Protein AF-A0AAV7L9Q4-F1 (afdb_monomer_lite)

Structure (mmCIF, N/CA/C/O backbone):
data_AF-A0AAV7L9Q4-F1
#
_entry.id   AF-A0AAV7L9Q4-F1
#
loop_
_atom_site.group_PDB
_atom_site.id
_atom_site.type_symbol
_atom_site.label_atom_id
_atom_site.label_alt_id
_atom_site.label_comp_id
_atom_site.label_asym_id
_atom_site.label_entity_id
_atom_site.label_seq_id
_atom_site.pdbx_PDB_ins_code
_atom_site.Cartn_x
_atom_site.Cartn_y
_atom_site.Cartn_z
_atom_site.occupancy
_atom_site.B_iso_or_equiv
_atom_site.auth_seq_id
_atom_site.auth_comp_id
_atom_site.auth_asym_id
_atom_site.auth_atom_id
_atom_site.pdbx_PDB_model_num
ATOM 1 N N . ARG A 1 1 ? 1.288 -12.208 -0.930 1.00 55.44 1 ARG A N 1
ATOM 2 C CA . ARG A 1 1 ? 1.900 -11.793 -2.212 1.00 55.44 1 ARG A CA 1
ATOM 3 C C . ARG A 1 1 ? 3.387 -11.735 -1.951 1.00 55.44 1 ARG A C 1
ATOM 5 O O . ARG A 1 1 ? 3.760 -11.036 -1.020 1.00 55.44 1 ARG A O 1
ATOM 12 N N . GLU A 1 2 ? 4.176 -12.522 -2.668 1.00 53.78 2 GLU A N 1
ATOM 13 C CA . GLU A 1 2 ? 5.633 -12.402 -2.617 1.00 53.78 2 GLU A CA 1
ATOM 14 C C . GLU A 1 2 ? 6.043 -11.253 -3.540 1.00 53.78 2 GLU A C 1
ATOM 16 O O . GLU A 1 2 ? 5.556 -11.166 -4.666 1.00 53.78 2 GLU A O 1
ATOM 21 N N . GLY A 1 3 ? 6.823 -10.315 -3.013 1.00 69.75 3 GLY A N 1
ATOM 22 C CA . GLY A 1 3 ? 7.231 -9.091 -3.695 1.00 69.75 3 GLY A CA 1
ATOM 23 C C . GLY A 1 3 ? 7.743 -8.063 -2.690 1.00 69.75 3 GLY A C 1
ATOM 24 O O . GLY A 1 3 ? 7.215 -7.963 -1.580 1.00 69.75 3 GLY A O 1
ATOM 25 N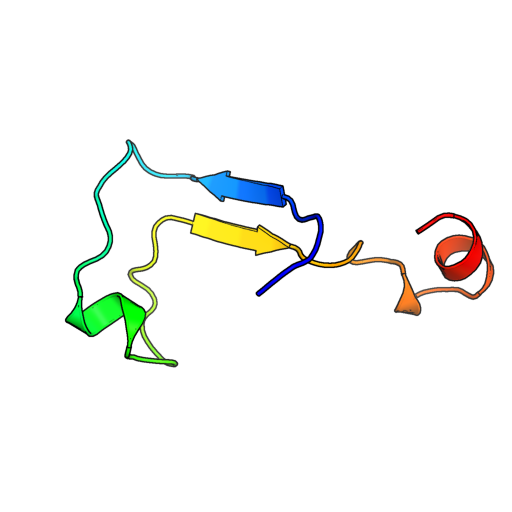 N . GLU A 1 4 ? 8.782 -7.323 -3.067 1.00 77.56 4 GLU A N 1
ATOM 26 C CA . GLU A 1 4 ? 9.291 -6.206 -2.274 1.00 77.56 4 GLU A CA 1
ATOM 27 C C . GLU A 1 4 ? 8.363 -4.998 -2.442 1.00 77.56 4 GLU A C 1
ATOM 29 O O . GLU A 1 4 ? 7.852 -4.725 -3.526 1.00 77.56 4 GLU A O 1
ATOM 34 N N . GLY A 1 5 ? 8.084 -4.290 -1.351 1.00 82.19 5 GLY A N 1
ATOM 35 C CA . GLY A 1 5 ? 7.174 -3.154 -1.381 1.00 82.19 5 GLY A CA 1
ATOM 36 C C . GLY A 1 5 ? 7.281 -2.307 -0.128 1.00 82.19 5 GLY A C 1
ATOM 37 O O . GLY A 1 5 ? 7.672 -2.780 0.940 1.00 82.19 5 GLY A O 1
ATOM 38 N N . VAL A 1 6 ? 6.915 -1.036 -0.256 1.00 85.31 6 VAL A N 1
ATOM 39 C CA . VAL A 1 6 ? 6.957 -0.069 0.841 1.00 85.31 6 VAL A CA 1
ATOM 40 C C . VAL A 1 6 ? 5.539 0.204 1.310 1.00 85.31 6 VAL A C 1
ATOM 42 O O . VAL A 1 6 ? 4.670 0.584 0.523 1.00 85.31 6 VAL A O 1
ATOM 45 N N . ARG A 1 7 ? 5.297 0.036 2.612 1.00 86.75 7 ARG A N 1
ATOM 46 C CA . ARG A 1 7 ? 4.031 0.409 3.242 1.00 86.75 7 ARG A CA 1
ATOM 47 C C . ARG A 1 7 ? 4.212 1.650 4.098 1.00 86.75 7 ARG A C 1
ATOM 49 O O . ARG A 1 7 ? 4.985 1.638 5.050 1.00 86.75 7 ARG A O 1
ATOM 56 N N . LEU A 1 8 ? 3.460 2.694 3.771 1.00 86.31 8 LEU A N 1
ATOM 57 C CA . LEU A 1 8 ? 3.433 3.941 4.525 1.00 86.31 8 LEU A CA 1
ATOM 58 C C . LEU A 1 8 ? 2.176 3.978 5.387 1.00 86.31 8 LEU A C 1
ATOM 60 O O . LEU A 1 8 ? 1.076 3.812 4.864 1.00 86.31 8 LEU A O 1
ATOM 64 N N . TYR A 1 9 ? 2.354 4.209 6.684 1.00 85.88 9 TYR A N 1
ATOM 65 C CA . TYR A 1 9 ? 1.278 4.402 7.655 1.00 85.88 9 TYR A CA 1
ATOM 66 C C . TYR A 1 9 ? 1.220 5.883 8.033 1.00 85.88 9 TYR A C 1
ATOM 68 O O . TYR A 1 9 ? 2.260 6.477 8.315 1.00 85.88 9 TYR A O 1
ATOM 76 N N . TRP A 1 10 ? 0.029 6.481 8.045 1.00 83.38 10 TRP A N 1
ATOM 77 C CA . TRP A 1 10 ? -0.160 7.891 8.431 1.00 83.38 10 TRP A CA 1
ATOM 78 C C . TRP A 1 10 ? -0.941 8.074 9.734 1.00 83.38 10 TRP A C 1
ATOM 80 O O . TRP A 1 10 ? -0.965 9.178 10.271 1.00 83.38 10 TRP A O 1
ATOM 90 N N . ASP A 1 11 ? -1.547 7.010 10.264 1.00 77.88 11 ASP A N 1
ATOM 91 C CA . ASP A 1 11 ? -2.135 6.999 11.606 1.00 77.88 11 ASP A CA 1
ATOM 92 C C . ASP A 1 11 ? -1.325 6.092 12.546 1.00 77.88 11 ASP A C 1
ATOM 94 O O . ASP A 1 11 ? -0.551 5.225 12.127 1.00 77.88 11 ASP A O 1
ATOM 98 N N . LYS A 1 12 ? -1.501 6.301 13.849 1.00 69.06 12 LYS A N 1
ATOM 99 C CA . LYS A 1 12 ? -0.857 5.569 14.937 1.00 69.06 12 LYS A CA 1
ATOM 100 C C . LYS A 1 12 ? -1.387 4.138 15.023 1.00 69.06 12 LYS A C 1
ATOM 102 O O . LYS A 1 12 ? -2.195 3.833 15.893 1.00 69.06 12 LYS A O 1
ATOM 107 N N . LEU A 1 13 ? -0.901 3.257 14.147 1.00 64.00 13 LEU A N 1
ATOM 108 C CA . LEU A 1 13 ? -0.949 1.792 14.290 1.00 64.00 13 LEU A CA 1
ATOM 109 C C . LEU A 1 13 ? -2.341 1.175 14.534 1.00 64.00 13 LEU A C 1
ATOM 111 O O . LEU A 1 13 ? -2.421 0.013 14.932 1.00 64.00 13 LEU A O 1
ATOM 115 N N . ARG A 1 14 ? -3.444 1.901 14.306 1.00 74.56 14 ARG A N 1
ATOM 116 C CA . ARG A 1 14 ? -4.783 1.324 14.447 1.00 74.56 14 ARG A CA 1
ATOM 117 C C . ARG A 1 14 ? -4.910 0.220 13.412 1.00 74.56 14 ARG A C 1
ATOM 119 O O . ARG A 1 14 ? -4.752 0.455 12.215 1.00 74.56 14 ARG A O 1
ATOM 126 N N . GLU A 1 15 ? -5.141 -1.001 13.875 1.00 77.56 15 GLU A N 1
ATOM 127 C CA . GLU A 1 15 ? -5.312 -2.109 12.954 1.00 77.56 15 GLU A CA 1
ATOM 128 C C . GLU A 1 15 ? -6.613 -1.899 12.176 1.00 77.56 15 GLU A C 1
ATOM 130 O O . GLU A 1 15 ? -7.680 -1.693 12.761 1.00 77.56 15 GLU A O 1
ATOM 135 N N . ALA A 1 16 ? -6.525 -1.940 10.845 1.00 80.69 16 ALA A N 1
ATOM 136 C CA . ALA A 1 16 ? -7.712 -1.893 10.010 1.00 80.69 16 ALA A CA 1
ATOM 137 C C . ALA A 1 16 ? -8.627 -3.076 10.357 1.00 80.69 16 ALA A C 1
ATOM 139 O O . ALA A 1 16 ? -8.183 -4.233 10.423 1.00 80.69 16 ALA A O 1
ATOM 140 N N . SER A 1 17 ? -9.918 -2.789 10.541 1.00 82.81 17 SER A N 1
ATOM 141 C CA . SER A 1 17 ? -10.909 -3.830 10.805 1.00 82.81 17 SER A CA 1
ATOM 142 C C . SER A 1 17 ? -10.876 -4.895 9.703 1.00 82.81 17 SER A C 1
ATOM 144 O O . SER A 1 17 ? -10.501 -4.625 8.555 1.00 82.81 17 SER A O 1
ATOM 146 N N . VAL A 1 18 ? -11.265 -6.126 10.039 1.00 82.69 18 VAL A N 1
ATOM 147 C CA . VAL A 1 18 ? -11.335 -7.209 9.048 1.00 82.69 18 VAL A CA 1
ATOM 148 C C . VAL A 1 18 ? -12.256 -6.801 7.895 1.00 82.69 18 VAL A C 1
ATOM 150 O O . VAL A 1 18 ? -11.878 -6.938 6.739 1.00 82.69 18 VAL A O 1
ATOM 153 N N . VAL A 1 19 ? -13.406 -6.191 8.191 1.00 84.00 19 VAL A N 1
ATOM 154 C CA . VAL A 1 19 ? -14.376 -5.752 7.176 1.00 84.00 19 VAL A CA 1
ATOM 155 C C . VAL A 1 19 ? -13.781 -4.696 6.239 1.00 84.00 19 VAL A C 1
ATOM 157 O O . VAL A 1 19 ? -13.911 -4.813 5.023 1.00 84.00 19 VAL A O 1
ATOM 160 N N . SER A 1 20 ? -13.062 -3.708 6.779 1.00 84.81 20 SER A N 1
ATOM 161 C CA . SER A 1 20 ? -12.398 -2.665 5.984 1.00 84.81 20 SER A CA 1
ATOM 162 C C . SER A 1 20 ? -11.319 -3.236 5.062 1.00 84.81 20 SER A C 1
ATOM 164 O O . SER A 1 20 ? -11.180 -2.772 3.937 1.00 84.81 20 SER A O 1
ATOM 166 N N . ARG A 1 21 ? -10.580 -4.267 5.501 1.00 83.44 21 ARG A N 1
ATOM 167 C CA . ARG A 1 21 ? -9.562 -4.945 4.676 1.00 83.44 21 ARG A CA 1
ATOM 168 C C . ARG A 1 21 ? -10.149 -5.695 3.480 1.00 83.44 21 ARG A C 1
ATOM 170 O O . ARG A 1 21 ? -9.471 -5.810 2.464 1.00 83.44 21 ARG A O 1
ATOM 177 N N . TRP A 1 22 ? -11.370 -6.213 3.600 1.00 82.69 22 TRP A N 1
ATOM 178 C CA . TRP A 1 22 ? -12.048 -6.941 2.521 1.00 82.69 22 TRP A CA 1
ATOM 179 C C . TRP A 1 22 ? -12.863 -6.033 1.592 1.00 82.69 22 TRP A C 1
ATOM 181 O O . TRP A 1 22 ? -13.241 -6.465 0.506 1.00 82.69 22 TRP A O 1
ATOM 191 N N . ASN A 1 23 ? -13.130 -4.788 1.992 1.00 82.88 23 ASN A N 1
ATOM 192 C CA . ASN A 1 23 ? -13.922 -3.846 1.212 1.00 82.88 23 ASN A CA 1
ATOM 193 C C . ASN A 1 23 ? -13.031 -3.003 0.270 1.00 82.88 23 ASN A C 1
ATOM 195 O O . ASN A 1 23 ? -12.302 -2.133 0.751 1.00 82.88 23 ASN A O 1
ATOM 199 N N . PRO A 1 24 ? -13.130 -3.171 -1.062 1.00 78.00 24 PRO A N 1
ATOM 200 C CA . PRO A 1 24 ? -12.317 -2.422 -2.024 1.00 78.00 24 PRO A CA 1
ATOM 201 C C . PRO A 1 24 ? -12.656 -0.923 -2.101 1.00 78.00 24 PRO A C 1
ATOM 203 O O . PRO A 1 24 ? -11.884 -0.161 -2.675 1.00 78.00 24 PRO A O 1
ATOM 206 N N . TRP A 1 25 ? -13.779 -0.487 -1.522 1.00 82.81 25 TRP A N 1
ATOM 207 C CA . TRP A 1 25 ? -14.196 0.919 -1.457 1.00 82.81 25 TRP A CA 1
ATOM 208 C C . TRP A 1 25 ? -13.978 1.555 -0.080 1.00 82.81 25 TRP A C 1
ATOM 210 O O . TRP A 1 25 ? -14.415 2.677 0.161 1.00 82.81 25 TRP A O 1
ATOM 220 N N . SER A 1 26 ? -13.335 0.848 0.850 1.00 80.88 26 SER A N 1
ATOM 221 C CA . SER A 1 26 ? -13.042 1.385 2.176 1.00 80.88 26 SER A CA 1
ATOM 222 C C . SER A 1 26 ? -11.973 2.481 2.103 1.00 80.88 26 SER A C 1
ATOM 224 O O . SER A 1 26 ? -10.826 2.204 1.761 1.00 80.88 26 SER A O 1
ATOM 226 N N . SER A 1 27 ? -12.312 3.701 2.524 1.00 81.69 27 SER A N 1
ATOM 227 C CA . SER A 1 27 ? -11.361 4.804 2.758 1.00 81.69 27 SER A CA 1
ATOM 228 C C . SER A 1 27 ? -10.636 4.714 4.106 1.00 81.69 27 SER A C 1
ATOM 230 O O . SER A 1 27 ? -9.712 5.475 4.366 1.00 81.69 27 SER A O 1
ATOM 232 N N . GLU A 1 28 ? -11.043 3.774 4.960 1.00 82.75 28 GLU A N 1
ATOM 233 C CA . GLU A 1 28 ? -10.609 3.655 6.359 1.00 82.75 28 GLU A CA 1
ATOM 234 C C . GLU A 1 28 ? -9.276 2.910 6.543 1.00 82.75 28 GLU A C 1
ATOM 236 O O . GLU A 1 28 ? -8.919 2.534 7.660 1.00 82.75 28 GLU A O 1
ATOM 241 N N . LEU A 1 29 ? -8.544 2.617 5.464 1.00 84.94 29 LEU A N 1
ATOM 242 C CA . LEU A 1 29 ? -7.239 1.969 5.586 1.00 84.94 29 LEU A CA 1
ATOM 243 C C . LEU A 1 29 ? -6.205 3.015 6.022 1.00 84.94 29 LEU A C 1
ATOM 245 O O . LEU A 1 29 ? -5.965 3.949 5.268 1.00 84.94 29 LEU A O 1
ATOM 249 N N . PRO A 1 30 ? -5.539 2.868 7.181 1.00 86.19 30 PRO A N 1
ATOM 250 C CA . PRO A 1 30 ? -4.588 3.860 7.692 1.00 86.19 30 PRO A CA 1
ATOM 251 C C . PRO A 1 30 ? -3.194 3.729 7.053 1.00 86.19 30 PRO A C 1
AT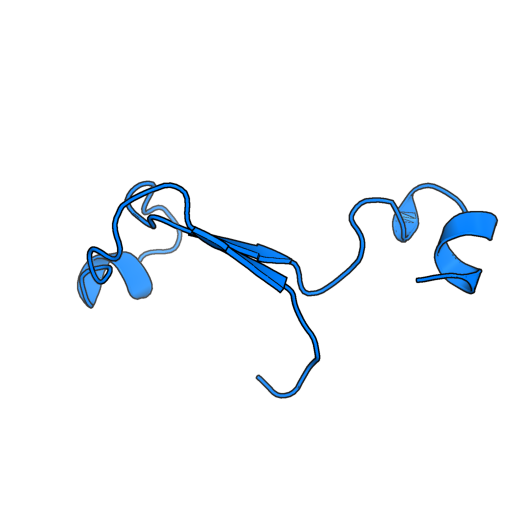OM 253 O O . PRO A 1 30 ? -2.181 4.092 7.659 1.00 86.19 30 PRO A O 1
ATOM 256 N N . TYR A 1 31 ? -3.124 3.130 5.864 1.00 86.12 31 TYR A N 1
ATOM 257 C CA . TYR A 1 31 ? -1.886 2.902 5.140 1.00 86.12 31 TYR A CA 1
ATOM 258 C C . TYR A 1 31 ? -2.108 2.779 3.637 1.00 86.12 31 TYR A C 1
ATOM 260 O O . TYR A 1 31 ? -3.177 2.400 3.161 1.00 86.12 31 TYR A O 1
ATOM 268 N N . THR A 1 32 ? -1.030 3.003 2.893 1.00 85.38 32 THR A N 1
ATOM 269 C CA . THR A 1 32 ? -0.929 2.681 1.470 1.00 85.38 32 THR A CA 1
ATOM 270 C C . THR A 1 32 ? 0.283 1.785 1.242 1.00 85.38 32 THR A C 1
ATOM 272 O O . THR A 1 32 ? 1.277 1.875 1.964 1.00 85.38 32 THR A O 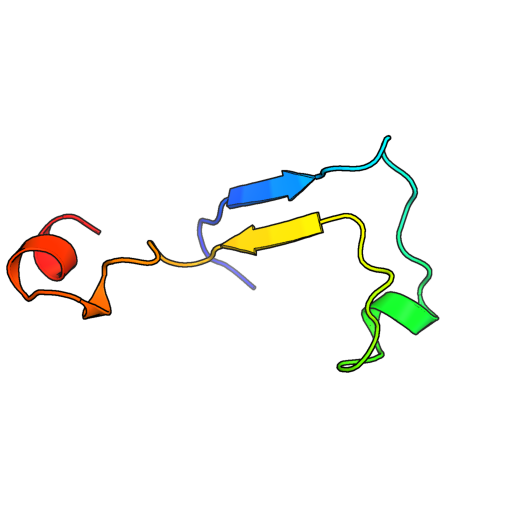1
ATOM 275 N N . THR A 1 33 ? 0.189 0.871 0.277 1.00 85.50 33 THR A N 1
ATOM 276 C CA . THR A 1 33 ? 1.283 -0.042 -0.082 1.00 85.50 33 THR A CA 1
ATOM 277 C C . THR A 1 33 ? 1.683 0.207 -1.525 1.00 85.50 33 THR A C 1
ATOM 279 O O . THR A 1 33 ? 0.861 0.044 -2.422 1.00 85.50 33 THR A O 1
ATOM 282 N N . PHE A 1 34 ? 2.944 0.557 -1.739 1.00 84.81 34 PHE A N 1
ATOM 283 C CA . PHE A 1 34 ? 3.550 0.672 -3.056 1.00 84.81 34 PHE A CA 1
ATOM 284 C C . PHE A 1 34 ? 4.306 -0.618 -3.359 1.00 84.81 34 PHE A C 1
ATOM 286 O O . PHE A 1 34 ? 5.214 -0.989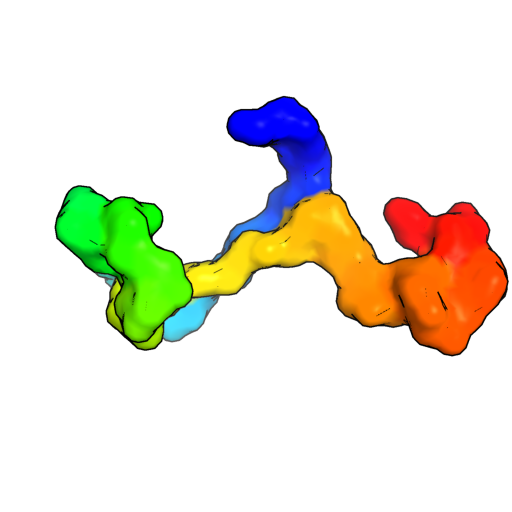 -2.617 1.00 84.81 34 PHE A O 1
ATOM 293 N N . THR A 1 35 ? 3.911 -1.311 -4.425 1.00 85.44 35 THR A N 1
ATOM 294 C CA . THR A 1 35 ? 4.611 -2.506 -4.931 1.00 85.44 35 THR A CA 1
ATOM 295 C C . THR A 1 35 ? 5.538 -2.186 -6.097 1.00 85.44 35 THR A C 1
ATOM 297 O O . THR A 1 35 ? 6.360 -3.010 -6.466 1.00 85.44 35 THR A O 1
ATOM 300 N N . ASP A 1 36 ? 5.416 -0.983 -6.657 1.00 81.69 36 ASP A N 1
ATOM 301 C CA . ASP A 1 36 ? 6.233 -0.478 -7.750 1.00 81.69 36 ASP A CA 1
ATOM 302 C C . ASP A 1 36 ? 6.482 1.016 -7.545 1.00 81.69 36 ASP A C 1
ATOM 304 O O . ASP A 1 36 ? 5.699 1.719 -6.893 1.00 81.69 36 ASP A O 1
ATOM 308 N N . HIS A 1 37 ? 7.566 1.514 -8.134 1.00 80.00 37 HIS A N 1
ATOM 309 C CA . HIS A 1 37 ? 7.855 2.940 -8.132 1.00 80.00 37 HIS A CA 1
ATOM 310 C C . HIS A 1 37 ? 6.783 3.699 -8.940 1.00 80.00 37 HIS A C 1
ATOM 312 O O . HIS A 1 37 ? 6.547 3.344 -10.098 1.00 80.00 37 HIS A O 1
ATOM 318 N N . PRO A 1 38 ? 6.172 4.779 -8.409 1.00 76.44 38 PRO A N 1
ATOM 319 C CA . PRO A 1 38 ? 5.100 5.506 -9.100 1.00 76.44 38 PRO A CA 1
ATOM 320 C C . PRO A 1 38 ? 5.481 6.021 -10.494 1.00 76.44 38 PRO A C 1
ATOM 322 O O . PRO A 1 38 ? 4.624 6.153 -11.362 1.00 76.44 38 PRO A O 1
ATOM 325 N N . VAL A 1 39 ? 6.772 6.293 -10.717 1.00 82.62 39 VAL A N 1
ATOM 326 C CA . VAL A 1 39 ? 7.295 6.835 -11.981 1.00 82.62 39 VAL A CA 1
ATOM 327 C C . VAL A 1 39 ? 7.785 5.772 -12.963 1.00 82.62 39 VAL A C 1
ATOM 329 O O . VAL A 1 39 ? 8.202 6.123 -14.065 1.00 82.62 39 VAL A O 1
ATOM 332 N N . LYS A 1 40 ? 7.714 4.483 -12.607 1.00 80.69 40 LYS A N 1
ATOM 333 C CA . LYS A 1 40 ? 8.206 3.370 -13.435 1.00 80.69 40 LYS A CA 1
ATOM 334 C C . LYS A 1 40 ? 7.650 3.405 -14.861 1.00 80.69 40 LYS A C 1
ATOM 336 O O . LYS A 1 40 ? 8.390 3.192 -15.810 1.00 80.69 40 LYS A O 1
ATOM 341 N N . ASN A 1 41 ? 6.374 3.764 -15.011 1.00 80.38 41 ASN A N 1
ATOM 342 C CA . ASN A 1 41 ? 5.693 3.830 -16.310 1.00 80.38 41 ASN A CA 1
ATOM 343 C C . ASN A 1 41 ? 5.666 5.240 -16.927 1.00 80.38 41 ASN A C 1
ATOM 345 O O . ASN A 1 41 ? 5.067 5.435 -17.981 1.00 80.38 41 ASN A O 1
ATOM 349 N N . CYS A 1 42 ? 6.276 6.238 -16.284 1.00 83.75 42 CYS A N 1
ATOM 350 C CA . CYS A 1 42 ? 6.281 7.614 -16.784 1.00 83.75 42 CYS A CA 1
ATOM 351 C C . CYS A 1 42 ? 7.368 7.861 -17.843 1.00 83.75 42 CYS A C 1
ATOM 353 O O . CYS A 1 42 ? 7.267 8.818 -18.604 1.00 83.75 42 CYS A O 1
ATOM 355 N N . SER A 1 43 ? 8.423 7.042 -17.885 1.00 83.56 43 SER A N 1
ATOM 356 C CA . SER A 1 43 ? 9.495 7.129 -18.883 1.00 83.56 43 SER A CA 1
ATOM 357 C C . SER A 1 43 ? 10.266 5.816 -18.957 1.00 83.56 43 SER A C 1
ATOM 359 O O . SER A 1 43 ? 10.528 5.199 -17.926 1.00 83.56 43 SER A O 1
ATOM 361 N N . GLU A 1 44 ? 10.741 5.454 -20.149 1.00 80.94 44 GLU A N 1
ATOM 362 C CA . GLU A 1 44 ? 11.663 4.326 -20.348 1.00 80.94 44 GLU A CA 1
ATOM 363 C C . GLU A 1 44 ? 12.925 4.441 -19.481 1.00 80.94 44 GLU A C 1
ATOM 365 O O . GLU A 1 44 ? 13.427 3.443 -18.973 1.00 80.94 44 GLU A O 1
ATOM 370 N N . ARG A 1 45 ? 13.407 5.664 -19.223 1.00 81.94 45 ARG A N 1
ATOM 371 C CA . ARG A 1 45 ? 14.562 5.885 -18.344 1.00 81.94 45 ARG A CA 1
ATOM 372 C C . ARG A 1 45 ? 14.278 5.473 -16.900 1.00 81.94 45 ARG A C 1
ATOM 374 O O . ARG A 1 45 ? 15.170 4.953 -16.236 1.00 81.94 45 ARG A O 1
ATOM 381 N N . PHE A 1 46 ? 13.064 5.729 -16.41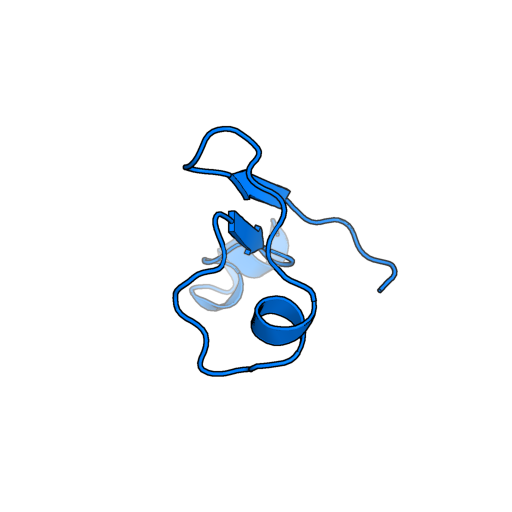5 1.00 77.19 46 PHE A N 1
ATOM 382 C CA . PHE A 1 46 ? 12.665 5.355 -15.059 1.00 77.19 46 PHE A CA 1
ATOM 383 C C . PHE A 1 46 ? 12.384 3.857 -14.960 1.00 77.19 46 PHE A C 1
ATOM 385 O O . PHE A 1 46 ? 12.744 3.259 -13.954 1.00 77.19 46 PHE A O 1
ATOM 392 N N . ALA A 1 47 ? 11.859 3.235 -16.018 1.00 79.19 47 ALA A N 1
ATOM 393 C CA . ALA A 1 47 ? 11.660 1.788 -16.080 1.00 79.19 47 ALA A CA 1
ATOM 394 C C . ALA A 1 47 ? 12.962 0.982 -15.909 1.00 79.19 47 ALA A C 1
ATOM 396 O O . ALA A 1 47 ? 12.926 -0.114 -15.369 1.00 79.19 47 ALA A O 1
ATOM 397 N N . ILE A 1 48 ? 14.110 1.520 -16.340 1.00 79.25 48 ILE A N 1
ATOM 398 C CA . ILE A 1 48 ? 15.418 0.847 -16.226 1.00 79.25 48 ILE A CA 1
ATOM 399 C C . ILE A 1 48 ? 15.961 0.858 -14.786 1.00 79.25 48 ILE A C 1
ATOM 401 O O . ILE A 1 48 ? 16.738 -0.020 -14.418 1.00 79.25 48 ILE A O 1
ATOM 405 N N . ILE A 1 49 ? 15.586 1.855 -13.978 1.00 75.75 49 ILE A N 1
ATOM 406 C CA . ILE A 1 49 ? 16.115 2.055 -12.617 1.00 75.75 49 ILE A CA 1
ATOM 407 C C . ILE A 1 49 ? 15.122 1.670 -11.504 1.00 75.75 49 ILE A C 1
ATOM 409 O O . ILE A 1 49 ? 15.434 1.883 -10.334 1.00 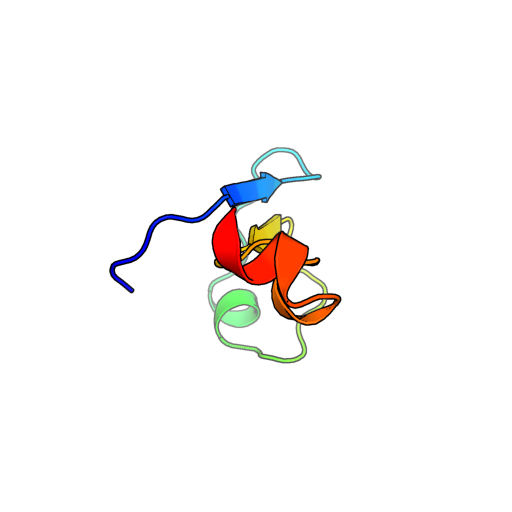75.75 49 ILE A O 1
ATOM 413 N N . CYS A 1 50 ? 13.936 1.163 -11.863 1.00 66.50 50 CYS A N 1
ATOM 414 C CA . CYS A 1 50 ? 12.849 0.770 -10.955 1.00 66.50 50 CYS A CA 1
ATOM 415 C C . CYS A 1 50 ? 12.599 -0.736 -11.014 1.00 66.50 50 CYS A C 1
ATOM 417 O O . CYS A 1 50 ? 12.372 -1.316 -9.933 1.00 66.50 50 CYS A O 1
#

Radius of gyration: 14.24 Å; chains: 1; bounding box: 30×20×35 Å

Organism: Pleurodeles waltl (NCBI:txid8319)

pLDDT: mean 79.76, std 7.16, range [53.78, 86.75]

Sequence (50 aa):
REGEGVRLYWDKLREASVVSRWNPWSSELPYTTFTDHPVKNCSERFAIIC

Secondary structure (DSSP, 8-state):
--S--EEEE-SSSPPPPHHHHH-TT----SEEEESS-TTTTT-HHHHHH-

Foldseek 3Di:
DDADKDKDFDDDPDDDDPVLVPDPPRPPDRIDIGRDDPCCPVDPVNVVVD

InterPro domains:
  IPR034753 hSac2 domain [PS51791] (1-50)
  IPR040242 Tumor protein p63-regulated gene 1-like [PTHR31108] (1-50)